Protein AF-A0A363TRD8-F1 (afdb_monomer_lite)

Sequence (122 aa):
MDPLALLAEEKIREAMERGEFDNLPGAGKPLSLEDDSMVPRELRVAYRILKNAGYLPPELELRKEIITLKRLLAAIEEGDGRRNKLRELEAKLLRLNLARKRPLHIEDFPEYRDPVIRKLTG

Secondary structure (DSSP, 8-state):
--HHHHHHHHHHHHHHHTTTTTT-TTTTSPP-----TTS-TTTHHHHHHHHHTTPPPHHHHHHHHHHHHHHHHHHSPSSHHHHHHHHHHHHHHHHHHHH-SS---GGG-HHHHHHHHHHH--

Structure (mmCIF, N/CA/C/O backbone):
data_AF-A0A363TRD8-F1
#
_entry.id   AF-A0A363TRD8-F1
#
loop_
_atom_site.group_PDB
_atom_site.id
_atom_site.type_symbol
_atom_site.label_atom_id
_atom_site.label_alt_id
_atom_site.label_comp_id
_atom_site.label_asym_id
_atom_site.label_entity_id
_atom_site.label_seq_id
_atom_site.pdbx_PDB_ins_code
_atom_site.Cartn_x
_atom_site.Cartn_y
_atom_site.Cartn_z
_atom_site.occupancy
_atom_site.B_iso_or_equiv
_atom_site.auth_seq_id
_atom_site.auth_comp_id
_atom_site.auth_asym_id
_atom_site.auth_atom_id
_atom_site.pdbx_PDB_model_num
ATOM 1 N N . MET A 1 1 ? -22.572 -11.620 23.921 1.00 65.12 1 MET A N 1
ATOM 2 C CA . MET A 1 1 ? -21.594 -10.518 23.813 1.00 65.12 1 MET A CA 1
ATOM 3 C C . MET A 1 1 ? -20.417 -11.056 23.018 1.00 65.12 1 MET A C 1
ATOM 5 O O . MET A 1 1 ? -20.043 -12.194 23.270 1.00 65.12 1 MET A O 1
ATOM 9 N N . ASP A 1 2 ? -19.932 -10.327 22.015 1.00 89.38 2 ASP A N 1
ATOM 10 C CA . ASP A 1 2 ? -18.835 -10.774 21.142 1.00 89.38 2 ASP A CA 1
ATOM 11 C C . ASP A 1 2 ? -17.508 -10.854 21.934 1.00 89.38 2 ASP A C 1
ATOM 13 O O . ASP A 1 2 ? -17.094 -9.834 22.492 1.00 89.38 2 ASP A O 1
ATOM 17 N N . PRO A 1 3 ? -16.842 -12.025 22.026 1.00 85.56 3 PRO A N 1
ATOM 18 C CA . PRO A 1 3 ? -15.575 -12.183 22.747 1.00 85.56 3 PRO A CA 1
ATOM 19 C C . PRO A 1 3 ? -14.458 -11.249 22.264 1.00 85.56 3 PRO A C 1
ATOM 21 O O . PRO A 1 3 ? -13.627 -10.824 23.065 1.00 85.56 3 PRO A O 1
ATOM 24 N N . LEU A 1 4 ? -14.448 -10.893 2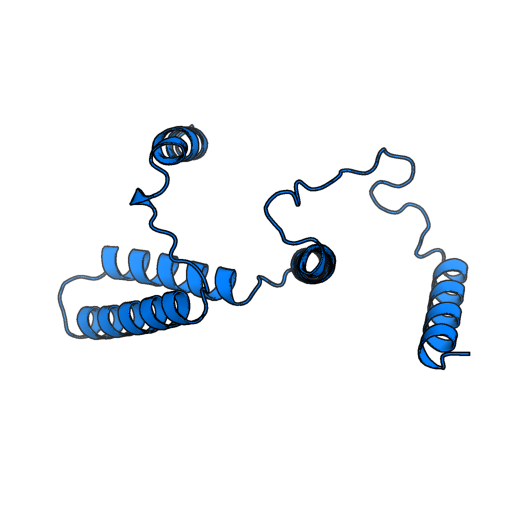0.974 1.00 89.31 4 LEU A N 1
ATOM 25 C CA . LEU A 1 4 ? -13.457 -9.966 20.420 1.00 89.31 4 LEU A CA 1
ATOM 26 C C . LEU A 1 4 ? -13.661 -8.541 20.938 1.00 89.31 4 LEU A C 1
ATOM 28 O O . LEU A 1 4 ? -12.688 -7.835 21.198 1.00 89.31 4 LEU A O 1
ATOM 32 N N . ALA A 1 5 ? -14.915 -8.133 21.139 1.00 90.94 5 ALA A N 1
ATOM 33 C CA . ALA A 1 5 ? -15.237 -6.821 21.683 1.00 90.94 5 ALA A CA 1
ATOM 34 C C . ALA A 1 5 ? -14.784 -6.682 23.146 1.00 90.94 5 ALA A C 1
ATOM 36 O O . ALA A 1 5 ? -14.275 -5.634 23.526 1.00 90.94 5 ALA A O 1
ATOM 37 N N . LEU A 1 6 ? -14.913 -7.745 23.950 1.00 93.62 6 LEU A N 1
ATOM 38 C CA . LEU A 1 6 ? -14.449 -7.759 25.344 1.00 93.62 6 LEU A CA 1
ATOM 39 C C . LEU A 1 6 ? -12.928 -7.588 25.443 1.00 93.62 6 LEU A C 1
ATOM 41 O O . LEU A 1 6 ? -12.456 -6.769 26.228 1.00 93.62 6 LEU A O 1
ATOM 45 N N . LEU A 1 7 ? -12.175 -8.310 24.609 1.00 94.50 7 LEU A N 1
ATOM 46 C CA . LEU A 1 7 ? -10.717 -8.186 24.552 1.00 94.50 7 LEU A CA 1
ATOM 47 C C . LEU A 1 7 ? -10.280 -6.789 24.084 1.00 94.50 7 LEU A C 1
ATOM 49 O O . LEU A 1 7 ? -9.324 -6.225 24.617 1.00 94.50 7 LEU A O 1
ATOM 53 N N . ALA A 1 8 ? -10.974 -6.223 23.092 1.00 91.94 8 ALA A N 1
ATOM 54 C CA . ALA A 1 8 ? -10.702 -4.871 22.615 1.00 91.94 8 ALA A CA 1
ATOM 55 C C . ALA A 1 8 ? -10.943 -3.822 23.714 1.00 91.94 8 ALA A C 1
ATOM 57 O O . ALA A 1 8 ? -10.094 -2.958 23.922 1.00 91.94 8 ALA A O 1
ATOM 58 N N . GLU A 1 9 ? -12.053 -3.927 24.446 1.00 93.75 9 GLU A N 1
ATOM 59 C CA . GLU A 1 9 ? -12.403 -3.021 25.546 1.00 93.75 9 GLU A CA 1
ATOM 60 C C . GLU A 1 9 ? -11.361 -3.056 26.673 1.00 93.75 9 GLU A C 1
ATOM 62 O O . GLU A 1 9 ? -10.934 -2.016 27.175 1.00 93.75 9 GLU A O 1
ATOM 67 N N . GLU A 1 10 ? -10.905 -4.254 27.047 1.00 95.19 10 GLU A N 1
ATOM 68 C CA . GLU A 1 10 ? -9.861 -4.428 28.059 1.00 95.19 10 GLU A CA 1
ATOM 69 C C . GLU A 1 10 ? -8.543 -3.770 27.624 1.00 95.19 10 GLU A C 1
ATOM 71 O O . GLU A 1 10 ? -7.950 -3.007 28.386 1.00 95.19 10 GLU A O 1
ATOM 76 N N . LYS A 1 11 ? -8.132 -3.961 26.363 1.00 94.19 11 LYS A N 1
ATOM 77 C CA . LYS A 1 11 ? -6.923 -3.329 25.807 1.00 94.19 11 LYS A CA 1
ATOM 78 C C . LYS A 1 11 ? -7.015 -1.806 25.749 1.00 94.19 11 LYS A C 1
ATOM 80 O O . LYS A 1 11 ? -6.021 -1.134 26.025 1.00 94.19 11 LYS A O 1
ATOM 85 N N . ILE A 1 12 ? -8.184 -1.263 25.406 1.00 92.88 12 ILE A N 1
ATOM 86 C CA . ILE A 1 12 ? -8.417 0.186 25.392 1.00 92.88 12 ILE A CA 1
ATOM 87 C C . ILE A 1 12 ? -8.280 0.748 26.808 1.00 92.88 12 ILE A C 1
ATOM 89 O O . ILE A 1 12 ? -7.564 1.731 26.997 1.00 92.88 12 ILE A O 1
ATOM 93 N N . ARG A 1 13 ? -8.893 0.100 27.808 1.00 95.00 13 ARG A N 1
ATOM 94 C CA . ARG A 1 13 ? -8.807 0.529 29.211 1.00 95.00 13 ARG A CA 1
ATOM 95 C C . ARG A 1 13 ? -7.369 0.530 29.723 1.00 95.00 13 ARG A C 1
ATOM 97 O O . ARG A 1 13 ? -6.927 1.534 30.270 1.00 95.00 13 ARG A O 1
ATOM 104 N N . GLU A 1 14 ? -6.627 -0.547 29.481 1.00 95.94 14 GLU A N 1
ATOM 105 C CA . GLU A 1 14 ? -5.212 -0.633 29.856 1.00 95.94 14 GLU A CA 1
ATOM 106 C C . GLU A 1 14 ? -4.372 0.501 29.229 1.00 95.94 14 GLU A C 1
ATOM 108 O O . GLU A 1 14 ? -3.506 1.074 29.886 1.00 95.94 14 GLU A O 1
ATOM 113 N N . ALA A 1 15 ? -4.608 0.837 27.956 1.00 91.75 15 ALA A N 1
ATOM 114 C CA . ALA A 1 15 ? -3.896 1.920 27.272 1.00 91.75 15 ALA A CA 1
ATOM 115 C C . ALA A 1 15 ? -4.278 3.312 27.814 1.00 91.75 15 ALA A C 1
ATOM 117 O O . ALA A 1 15 ? -3.417 4.187 27.920 1.00 91.75 15 ALA A O 1
ATOM 118 N N . MET A 1 16 ? -5.541 3.508 28.214 1.00 90.75 16 MET A N 1
ATOM 119 C CA . MET A 1 16 ? -5.987 4.721 28.910 1.00 90.75 16 MET A CA 1
ATOM 120 C C . MET A 1 16 ? -5.311 4.877 30.272 1.00 90.75 16 MET A C 1
ATOM 122 O O . MET A 1 16 ? -4.820 5.958 30.577 1.00 90.75 16 MET A O 1
ATOM 126 N N . GLU A 1 17 ? -5.231 3.809 31.068 1.00 94.12 17 GLU A N 1
ATOM 127 C CA . GLU A 1 17 ? -4.559 3.828 32.377 1.00 94.12 17 GLU A CA 1
ATOM 128 C C . GLU A 1 17 ? -3.059 4.135 32.263 1.00 94.12 17 GLU A C 1
ATOM 130 O O . GLU A 1 17 ? -2.488 4.779 33.142 1.00 94.12 17 GLU A O 1
ATOM 135 N N . ARG A 1 18 ? -2.421 3.722 31.161 1.00 94.50 18 ARG A N 1
ATOM 136 C CA . ARG A 1 18 ? -1.019 4.048 30.848 1.00 94.50 18 ARG A CA 1
ATOM 137 C C . ARG A 1 18 ? -0.812 5.464 30.295 1.00 94.50 18 ARG A C 1
ATOM 139 O O . ARG A 1 18 ? 0.333 5.836 30.046 1.00 94.50 18 ARG A O 1
ATOM 146 N N . GLY A 1 19 ? -1.878 6.240 30.090 1.00 91.19 19 GLY A N 1
ATOM 147 C CA . GLY A 1 19 ? -1.799 7.586 29.518 1.00 91.19 19 GLY A CA 1
ATOM 148 C C . GLY A 1 19 ? -1.393 7.606 28.041 1.00 91.19 19 GLY A C 1
ATOM 149 O O . GLY A 1 19 ? -0.947 8.632 27.540 1.00 91.19 19 GLY A O 1
ATOM 150 N N . GLU A 1 20 ? -1.540 6.497 27.301 1.00 90.31 20 GLU A N 1
ATOM 151 C CA . GLU A 1 20 ? -1.149 6.435 25.879 1.00 90.31 20 GLU A CA 1
ATOM 152 C C . GLU A 1 20 ? -1.989 7.362 24.983 1.00 90.31 20 GLU A C 1
ATOM 154 O O . GLU A 1 20 ? -1.582 7.697 23.870 1.00 90.31 20 GLU A O 1
ATOM 159 N N . PHE A 1 21 ? -3.156 7.796 25.467 1.00 86.25 21 PHE A N 1
ATOM 160 C CA . PHE A 1 21 ? -4.020 8.762 24.787 1.00 86.25 21 PHE A CA 1
ATOM 161 C C . PHE A 1 21 ? -3.756 10.218 25.206 1.00 86.25 21 PHE A C 1
ATOM 163 O O . PHE A 1 21 ? -4.352 11.135 24.630 1.00 86.25 21 PHE A O 1
ATOM 170 N N . ASP A 1 22 ? -2.861 10.454 26.167 1.00 88.88 22 ASP A N 1
ATOM 171 C CA . ASP A 1 22 ? -2.521 11.799 26.619 1.00 88.88 22 ASP A CA 1
ATOM 172 C C . ASP A 1 22 ? -1.600 12.490 25.606 1.00 88.88 22 ASP A C 1
ATOM 174 O O . ASP A 1 22 ? -0.655 11.906 25.078 1.00 88.88 22 ASP A O 1
ATOM 178 N N . ASN A 1 23 ? -1.858 13.773 25.333 1.00 84.25 23 ASN A N 1
ATOM 179 C CA . ASN A 1 23 ? -1.048 14.612 24.436 1.00 84.25 23 ASN A CA 1
ATOM 180 C C . ASN A 1 23 ? -0.852 14.057 23.012 1.00 84.25 23 ASN A C 1
ATOM 182 O O . ASN A 1 23 ? 0.157 14.352 22.364 1.00 84.25 23 ASN A O 1
ATOM 186 N N . LEU A 1 24 ? -1.823 13.296 22.492 1.00 85.88 24 LEU A N 1
ATOM 187 C CA . LEU A 1 24 ? -1.759 12.809 21.117 1.00 85.88 24 LEU A CA 1
ATOM 188 C C . LEU A 1 24 ? -1.564 13.962 20.116 1.00 85.88 24 LEU A C 1
ATOM 190 O O . LEU A 1 24 ? -2.163 15.037 20.262 1.00 85.88 24 LEU A O 1
ATOM 194 N N . PRO A 1 25 ? -0.767 13.751 19.056 1.00 80.50 25 PRO A N 1
ATOM 195 C CA . PRO A 1 25 ? -0.603 14.743 18.008 1.00 80.50 25 PRO A CA 1
ATOM 196 C C . PRO A 1 25 ? -1.963 15.054 17.370 1.00 80.50 25 PRO A C 1
ATOM 198 O O . PRO A 1 25 ? -2.584 14.204 16.740 1.00 80.50 25 PRO A O 1
ATOM 201 N N . GLY A 1 26 ? -2.429 16.293 17.546 1.00 80.56 26 GLY A N 1
ATOM 202 C CA . GLY A 1 26 ? -3.743 16.732 17.064 1.00 80.56 26 GLY A CA 1
ATOM 203 C C . GLY A 1 26 ? -4.859 16.728 18.115 1.00 80.56 26 GLY A C 1
ATOM 204 O O . GLY A 1 26 ? -5.970 17.137 17.786 1.00 80.56 26 GLY A O 1
ATOM 205 N N . ALA A 1 27 ? -4.583 16.348 19.368 1.00 85.00 27 ALA A N 1
ATOM 206 C CA . ALA A 1 27 ? -5.550 16.433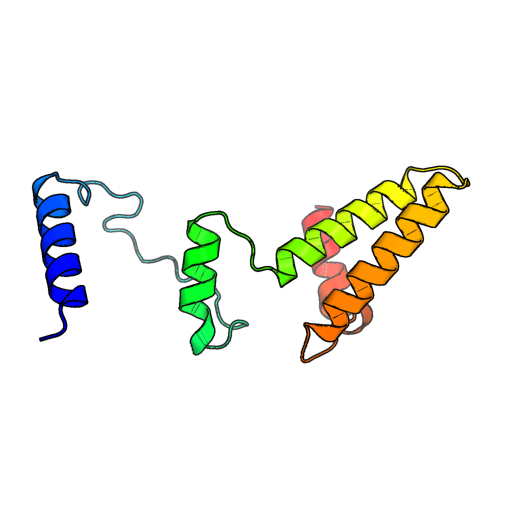 20.461 1.00 85.00 27 ALA A CA 1
ATOM 207 C C . ALA A 1 27 ? -6.099 17.865 20.616 1.00 85.00 27 ALA A C 1
ATOM 209 O O . ALA A 1 27 ? -5.349 18.843 20.610 1.00 85.00 27 ALA A O 1
ATOM 210 N N . GLY A 1 28 ? -7.427 17.989 20.701 1.00 85.19 28 GLY A N 1
ATOM 211 C CA . GLY A 1 28 ? -8.131 19.273 20.807 1.00 85.19 28 GLY A CA 1
ATOM 212 C C . GLY A 1 28 ? -8.156 20.121 19.527 1.00 85.19 28 GLY A C 1
ATOM 213 O O . GLY A 1 28 ? -8.756 21.194 19.528 1.00 85.19 28 GLY A O 1
ATOM 214 N N . LYS A 1 29 ? -7.536 19.666 18.430 1.00 86.19 29 LYS A N 1
ATOM 215 C CA . LYS A 1 29 ? -7.579 20.353 17.131 1.00 86.19 29 LYS A CA 1
ATOM 216 C C . LYS A 1 29 ? -8.731 19.808 16.275 1.00 86.19 29 LYS A C 1
ATOM 218 O O . LYS A 1 29 ? -9.111 18.648 16.437 1.00 86.19 29 LYS A O 1
ATOM 223 N N . PRO A 1 30 ? -9.285 20.609 15.346 1.00 86.81 30 PRO A N 1
ATOM 224 C CA . PRO A 1 30 ? -10.262 20.115 14.382 1.00 86.81 30 PRO A CA 1
ATOM 225 C C . PRO A 1 30 ? -9.725 18.904 13.613 1.00 86.81 30 PRO A C 1
ATOM 227 O O . PRO A 1 30 ? -8.563 18.888 13.199 1.00 86.81 30 PRO A O 1
ATOM 230 N N . LEU A 1 31 ? -10.581 17.901 13.406 1.00 79.50 31 LEU A N 1
ATOM 231 C CA . LEU A 1 31 ? -10.232 16.724 12.616 1.00 79.50 31 LEU A CA 1
ATOM 232 C C . LEU A 1 31 ? -9.896 17.143 11.180 1.00 79.50 31 LEU A C 1
ATOM 234 O O . LEU A 1 31 ? -10.698 17.794 10.509 1.00 79.50 31 LEU A O 1
ATOM 238 N N . SER A 1 32 ? -8.726 16.730 10.693 1.00 77.00 32 SER A N 1
ATOM 239 C CA . SER A 1 32 ? -8.407 16.818 9.271 1.00 77.00 32 SER A CA 1
ATOM 240 C C . SER A 1 32 ? -9.115 15.672 8.557 1.00 77.00 32 SER A C 1
ATOM 242 O O . SER A 1 32 ? -8.731 14.510 8.686 1.00 77.00 32 SER A O 1
ATOM 244 N N . LEU A 1 33 ? -10.203 15.991 7.860 1.00 74.12 33 LEU A N 1
ATOM 245 C CA . LEU A 1 33 ? -10.909 15.014 7.044 1.00 74.12 33 LEU A CA 1
ATOM 246 C C . LEU A 1 33 ? -10.128 14.811 5.749 1.00 74.12 33 LEU A C 1
ATOM 248 O O . LEU A 1 33 ? -9.932 15.751 4.979 1.00 74.12 33 LEU A O 1
ATOM 252 N N . GLU A 1 34 ? -9.673 13.583 5.525 1.00 69.88 34 GLU A N 1
ATOM 253 C CA . GLU A 1 34 ? -9.074 13.211 4.249 1.00 69.88 34 GLU A CA 1
ATOM 254 C C . GLU A 1 34 ? -10.137 13.219 3.146 1.00 69.88 34 GLU A C 1
ATOM 256 O O . GLU A 1 34 ? -11.295 12.845 3.368 1.00 69.88 34 GLU A O 1
ATOM 261 N N . ASP A 1 35 ? -9.740 13.640 1.945 1.00 74.19 35 ASP A N 1
ATOM 262 C CA . ASP A 1 35 ? -10.600 13.570 0.769 1.00 74.19 35 ASP A CA 1
ATOM 263 C C . ASP A 1 35 ? -10.705 12.119 0.271 1.00 74.19 35 ASP A C 1
ATOM 265 O O . ASP A 1 35 ? -9.982 11.672 -0.619 1.00 74.19 35 ASP A O 1
ATOM 269 N N . ASP A 1 36 ? -11.632 11.376 0.876 1.00 71.06 36 ASP A N 1
ATOM 270 C CA . ASP A 1 36 ? -11.972 9.998 0.510 1.00 71.06 36 ASP A CA 1
ATOM 271 C C . ASP A 1 36 ? -13.060 9.933 -0.587 1.00 71.06 36 ASP A C 1
ATOM 273 O O . ASP A 1 36 ? -13.695 8.889 -0.782 1.00 71.06 36 ASP A O 1
ATOM 277 N N . SER A 1 37 ? -13.347 11.040 -1.285 1.00 74.06 37 SER A N 1
ATOM 278 C CA . SER A 1 37 ? -14.436 11.119 -2.276 1.00 74.06 37 SER A CA 1
ATOM 279 C C . SER A 1 37 ? -14.297 10.087 -3.399 1.00 74.06 37 SER A C 1
ATOM 281 O O . SER A 1 37 ? -15.296 9.523 -3.846 1.00 74.06 37 SER A O 1
ATOM 283 N N . MET A 1 38 ? -13.059 9.773 -3.790 1.00 72.12 38 MET A N 1
ATOM 284 C CA . MET A 1 38 ? -12.736 8.785 -4.823 1.00 72.12 38 MET A CA 1
ATOM 285 C C . MET A 1 38 ? -12.698 7.334 -4.322 1.00 72.12 38 MET A C 1
ATOM 287 O O . MET A 1 38 ? -12.517 6.414 -5.122 1.00 72.12 38 MET A O 1
ATOM 291 N N . VAL A 1 39 ? -12.861 7.104 -3.016 1.00 72.88 39 VAL A N 1
ATOM 292 C CA . VAL A 1 39 ? -12.825 5.765 -2.418 1.00 72.88 39 VAL A CA 1
ATOM 293 C C . VAL A 1 39 ? -14.254 5.306 -2.091 1.00 72.88 39 VAL A C 1
ATOM 295 O O . VAL A 1 39 ? -14.964 6.004 -1.351 1.00 72.88 39 VAL A O 1
ATOM 298 N N . PRO A 1 40 ? -14.691 4.131 -2.596 1.00 79.31 40 PRO A N 1
ATOM 299 C CA . PRO A 1 40 ? -15.962 3.522 -2.207 1.00 79.31 40 PRO A CA 1
ATOM 300 C C . PRO A 1 40 ? -16.087 3.424 -0.687 1.00 79.31 40 PRO A C 1
ATOM 302 O O . PRO A 1 40 ? -15.109 3.114 -0.003 1.00 79.31 40 PRO A O 1
ATOM 305 N N . ARG A 1 41 ? -17.278 3.705 -0.144 1.00 78.12 41 ARG A N 1
ATOM 306 C CA . ARG A 1 41 ? -17.498 3.863 1.305 1.00 78.12 41 ARG A CA 1
ATOM 307 C C . ARG A 1 41 ? -17.029 2.641 2.096 1.00 78.12 41 ARG A C 1
ATOM 309 O O . ARG A 1 41 ? -16.472 2.796 3.178 1.00 78.12 41 ARG A O 1
ATOM 316 N N . GLU A 1 42 ? -17.204 1.458 1.524 1.00 80.19 42 GLU A N 1
ATOM 317 C CA . GLU A 1 42 ? -16.882 0.161 2.120 1.00 80.19 42 GLU A CA 1
ATOM 318 C C . GLU A 1 42 ? -15.364 -0.063 2.230 1.00 80.19 42 GLU A C 1
ATOM 320 O O . GLU A 1 42 ? -14.908 -0.812 3.088 1.00 80.19 42 GLU A O 1
ATOM 325 N N . LEU A 1 43 ? -14.569 0.609 1.388 1.00 79.00 43 LEU A N 1
ATOM 326 C CA . LEU A 1 43 ? -13.114 0.446 1.310 1.00 79.00 43 LEU A CA 1
ATOM 327 C C . LEU A 1 43 ? -12.332 1.524 2.074 1.00 79.00 43 LEU A C 1
ATOM 329 O O . LEU A 1 43 ? -11.147 1.336 2.346 1.00 79.00 43 LEU A O 1
ATOM 333 N N . ARG A 1 44 ? -12.974 2.639 2.456 1.00 82.50 44 ARG A N 1
ATOM 334 C CA . ARG A 1 44 ? -12.307 3.791 3.101 1.00 82.50 44 ARG A CA 1
ATOM 335 C C . ARG A 1 44 ? -11.542 3.410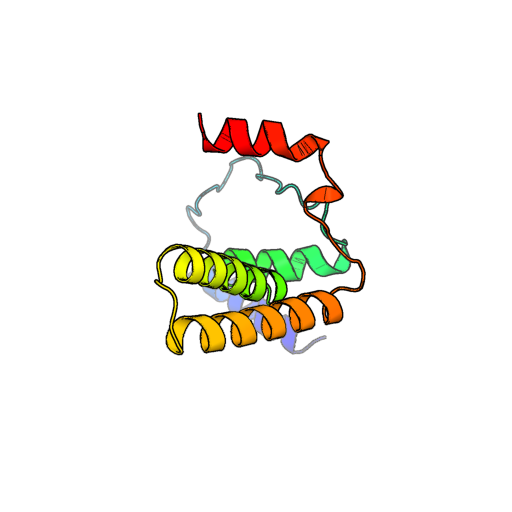 4.360 1.00 82.50 44 ARG A C 1
ATOM 337 O O . ARG A 1 44 ? -10.398 3.816 4.532 1.00 82.50 44 ARG A O 1
ATOM 344 N N . VAL A 1 45 ? -12.162 2.612 5.229 1.00 81.50 45 VAL A N 1
ATOM 345 C CA . VAL A 1 45 ? -11.544 2.189 6.495 1.00 81.50 45 VAL A CA 1
ATOM 346 C C . VAL A 1 45 ? -10.318 1.322 6.226 1.00 81.50 45 VAL A C 1
ATOM 348 O O . VAL A 1 45 ? -9.256 1.587 6.784 1.00 81.50 45 VAL A O 1
ATOM 351 N N . ALA A 1 46 ? -10.434 0.343 5.324 1.00 78.25 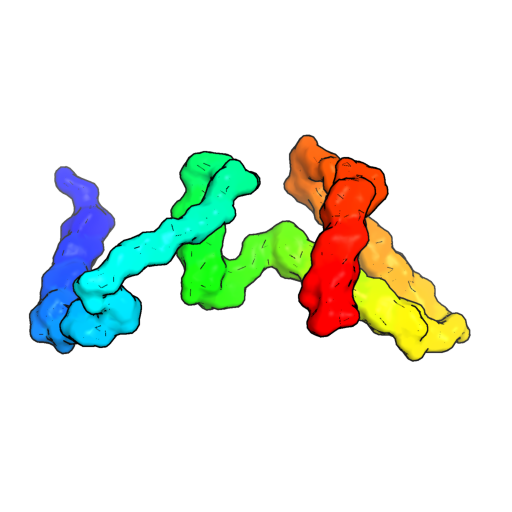46 ALA A N 1
ATOM 352 C CA . ALA A 1 46 ? -9.326 -0.537 4.967 1.00 78.25 46 ALA A CA 1
ATOM 353 C C . ALA A 1 46 ? -8.143 0.250 4.376 1.00 78.25 46 ALA A C 1
ATOM 355 O O . ALA A 1 46 ? -7.009 0.080 4.818 1.00 78.25 46 ALA A O 1
ATOM 356 N N . TYR A 1 47 ? -8.398 1.168 3.438 1.00 74.69 47 TYR A N 1
ATOM 357 C CA . TYR A 1 47 ? -7.347 2.008 2.856 1.00 74.69 47 TYR A CA 1
ATOM 358 C C . TYR A 1 47 ? -6.720 2.970 3.863 1.00 74.69 47 TYR A C 1
ATOM 360 O O . TYR A 1 47 ? -5.503 3.146 3.837 1.00 74.69 47 TYR A O 1
ATOM 368 N N . ARG A 1 48 ? -7.500 3.540 4.787 1.00 77.88 48 ARG A N 1
ATOM 369 C CA . ARG A 1 48 ? -6.961 4.408 5.841 1.00 77.88 48 ARG A CA 1
ATOM 370 C C . ARG A 1 48 ? -6.073 3.643 6.821 1.00 77.88 48 ARG A C 1
ATOM 372 O O . ARG A 1 48 ? -5.012 4.143 7.177 1.00 77.88 48 ARG A O 1
ATOM 379 N N . ILE A 1 49 ? -6.455 2.424 7.206 1.00 78.88 49 ILE A N 1
ATOM 380 C CA . ILE A 1 49 ? -5.618 1.559 8.052 1.00 78.88 49 ILE A CA 1
ATOM 381 C C . ILE A 1 49 ? -4.289 1.253 7.354 1.00 78.88 49 ILE A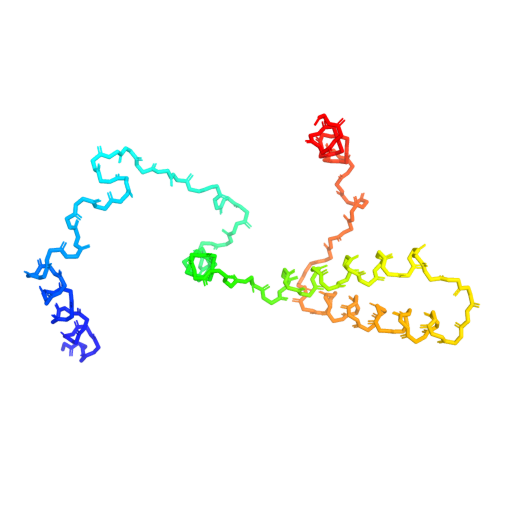 C 1
ATOM 383 O O . ILE A 1 49 ? -3.233 1.447 7.951 1.00 78.88 49 ILE A O 1
ATOM 387 N N . LEU A 1 50 ? -4.331 0.838 6.083 1.00 74.62 50 LEU A N 1
ATOM 388 C CA . LEU A 1 50 ? -3.122 0.540 5.309 1.00 74.62 50 LEU A CA 1
ATOM 389 C C . LEU A 1 50 ? -2.215 1.770 5.191 1.00 74.62 50 LEU A C 1
ATOM 391 O O . LEU A 1 50 ? -1.034 1.689 5.523 1.00 74.62 50 LEU A O 1
ATOM 395 N N . LYS A 1 51 ? -2.781 2.925 4.817 1.00 73.12 51 LYS A N 1
ATOM 396 C CA . LYS A 1 51 ? -2.057 4.198 4.713 1.00 73.12 51 LYS A CA 1
ATOM 397 C C . LYS A 1 51 ? -1.382 4.579 6.032 1.00 73.12 51 LYS A C 1
ATOM 399 O O . LYS A 1 51 ? -0.200 4.911 6.028 1.00 73.12 51 LYS A O 1
ATOM 404 N N . ASN A 1 52 ? -2.109 4.497 7.148 1.00 75.88 52 ASN A N 1
ATOM 405 C CA . ASN A 1 52 ? -1.588 4.833 8.476 1.00 75.88 52 ASN A CA 1
ATOM 406 C C . ASN A 1 52 ? -0.481 3.874 8.929 1.00 75.88 52 ASN A C 1
ATOM 408 O O . ASN A 1 52 ? 0.448 4.292 9.611 1.00 75.88 52 ASN A O 1
ATOM 412 N N . ALA A 1 53 ? -0.552 2.606 8.523 1.00 76.94 53 ALA A N 1
ATOM 413 C CA . ALA A 1 53 ? 0.477 1.608 8.794 1.00 76.94 53 ALA A CA 1
ATOM 414 C C . ALA A 1 53 ? 1.680 1.691 7.827 1.00 76.94 53 ALA A C 1
ATOM 416 O O . ALA A 1 53 ? 2.605 0.888 7.931 1.00 76.94 53 ALA A O 1
ATOM 417 N N . GLY A 1 54 ? 1.680 2.637 6.878 1.00 70.50 54 GLY A N 1
ATOM 418 C CA . GLY A 1 54 ? 2.726 2.784 5.861 1.00 70.50 54 GLY A CA 1
ATOM 419 C C . GLY A 1 54 ? 2.646 1.765 4.718 1.00 70.50 54 GLY A C 1
ATOM 420 O O . GLY A 1 54 ? 3.551 1.711 3.885 1.00 70.50 54 GLY A O 1
ATOM 421 N N . TYR A 1 55 ? 1.573 0.975 4.649 1.00 68.00 55 TYR A N 1
ATOM 422 C CA . TYR A 1 55 ? 1.348 -0.009 3.596 1.00 68.00 55 TYR A CA 1
ATOM 423 C C . TYR A 1 55 ? 0.603 0.620 2.421 1.00 68.00 55 TYR A C 1
ATOM 425 O O . TYR A 1 55 ? -0.435 1.268 2.569 1.00 68.00 55 TYR A O 1
ATOM 433 N N . LEU A 1 56 ? 1.129 0.399 1.219 1.00 64.56 56 LEU A N 1
ATOM 434 C CA . LEU A 1 56 ? 0.465 0.793 -0.014 1.00 64.56 56 LEU A CA 1
ATOM 435 C C . LEU A 1 56 ? -0.508 -0.327 -0.424 1.00 64.56 56 LEU A C 1
ATOM 437 O O . LEU A 1 56 ? -0.101 -1.487 -0.440 1.00 64.56 56 LEU A O 1
ATOM 441 N N . PRO A 1 57 ? -1.769 -0.021 -0.780 1.00 70.69 57 PRO A N 1
ATOM 442 C CA . PRO A 1 57 ? -2.654 -0.983 -1.428 1.00 70.69 57 PRO A CA 1
ATOM 443 C C . PRO A 1 57 ? -1.944 -1.723 -2.579 1.00 70.69 57 PRO A C 1
ATOM 445 O O . PRO A 1 57 ? -1.172 -1.078 -3.303 1.00 70.69 57 PRO A O 1
ATOM 448 N N . PRO A 1 58 ? -2.210 -3.027 -2.798 1.00 72.50 58 PRO A N 1
ATOM 449 C CA . PRO A 1 58 ? -1.501 -3.835 -3.798 1.00 72.50 58 PRO A CA 1
ATOM 450 C C . PRO A 1 58 ? -1.485 -3.212 -5.201 1.00 72.50 58 PRO A C 1
ATOM 452 O O . PRO A 1 58 ? -0.503 -3.307 -5.937 1.00 72.50 58 PRO A O 1
ATOM 455 N N . GLU A 1 59 ? -2.554 -2.510 -5.579 1.00 71.44 59 GLU A N 1
ATOM 456 C CA . GLU A 1 59 ? -2.659 -1.826 -6.867 1.00 71.44 59 GLU A CA 1
ATOM 457 C C . GLU A 1 59 ? -1.719 -0.622 -6.973 1.00 71.44 59 GLU A C 1
ATOM 459 O O . GLU A 1 59 ? -1.234 -0.302 -8.060 1.00 71.44 59 GLU A O 1
ATOM 464 N N . LEU A 1 60 ? -1.486 0.087 -5.868 1.00 74.19 60 LEU A N 1
ATOM 465 C CA . LEU A 1 60 ? -0.556 1.210 -5.822 1.00 74.19 60 LEU A CA 1
ATOM 466 C C . LEU A 1 60 ? 0.893 0.722 -5.760 1.00 74.19 60 LEU A C 1
ATOM 468 O O . LEU A 1 60 ? 1.760 1.330 -6.390 1.00 74.19 60 LEU A O 1
ATOM 472 N N . GLU A 1 61 ? 1.151 -0.388 -5.070 1.00 80.38 61 GLU A N 1
ATOM 473 C CA . GLU A 1 61 ? 2.468 -1.028 -5.040 1.00 80.38 61 GLU A CA 1
ATOM 474 C C . GLU A 1 61 ? 2.880 -1.491 -6.443 1.00 80.38 61 GLU A C 1
ATOM 476 O O . GLU A 1 61 ? 3.926 -1.087 -6.956 1.00 80.38 61 GLU A O 1
ATOM 481 N N . LEU A 1 62 ? 1.982 -2.189 -7.143 1.00 81.81 62 LEU A N 1
ATOM 482 C CA . LEU A 1 62 ? 2.199 -2.611 -8.526 1.00 81.81 62 LEU A CA 1
ATOM 483 C C . LEU A 1 62 ? 2.434 -1.419 -9.474 1.00 81.81 62 LEU A C 1
ATOM 485 O O . LEU A 1 62 ? 3.281 -1.481 -10.368 1.00 81.81 62 LEU A O 1
ATOM 489 N N . ARG A 1 63 ? 1.734 -0.291 -9.272 1.00 80.31 63 ARG A N 1
ATOM 490 C CA . ARG A 1 63 ? 1.993 0.946 -10.034 1.00 80.31 63 ARG A CA 1
ATOM 491 C C . ARG A 1 63 ? 3.375 1.530 -9.750 1.00 80.31 63 ARG A C 1
ATOM 493 O O . ARG A 1 63 ? 4.037 1.971 -10.690 1.00 80.31 63 ARG A O 1
ATOM 500 N N . LYS A 1 64 ? 3.818 1.542 -8.491 1.00 80.62 64 LYS A N 1
ATOM 501 C CA . LYS A 1 64 ? 5.155 2.020 -8.108 1.00 80.62 64 LYS A CA 1
ATOM 502 C C . LYS A 1 64 ? 6.244 1.193 -8.796 1.00 80.62 64 LYS A C 1
ATOM 504 O O . LYS A 1 64 ? 7.197 1.763 -9.335 1.00 80.62 64 LYS A O 1
ATOM 509 N N . GLU A 1 65 ? 6.078 -0.125 -8.847 1.00 85.38 65 GLU A N 1
ATOM 510 C CA . GLU A 1 65 ? 6.987 -1.025 -9.564 1.00 85.38 65 GLU A CA 1
ATOM 511 C C . GLU A 1 65 ? 7.023 -0.731 -11.069 1.00 85.38 65 GLU A C 1
ATOM 513 O O . GLU A 1 65 ? 8.102 -0.601 -11.644 1.00 85.38 65 GLU A O 1
ATOM 518 N N . ILE A 1 66 ? 5.860 -0.545 -11.705 1.00 86.31 66 ILE A N 1
ATOM 519 C CA . ILE A 1 66 ? 5.748 -0.185 -13.130 1.00 86.31 66 ILE A CA 1
ATOM 520 C C . ILE A 1 66 ? 6.484 1.128 -13.435 1.00 86.31 66 ILE A C 1
ATOM 522 O O . ILE A 1 66 ? 7.229 1.204 -14.412 1.00 86.31 66 ILE A O 1
ATOM 526 N N . ILE A 1 67 ? 6.301 2.165 -12.610 1.00 82.50 67 ILE A N 1
ATOM 527 C CA . ILE A 1 67 ? 6.990 3.456 -12.777 1.00 82.50 67 ILE A CA 1
ATOM 528 C C . ILE A 1 67 ? 8.507 3.275 -12.644 1.00 82.50 67 ILE A C 1
ATOM 530 O O . ILE A 1 67 ? 9.271 3.820 -13.442 1.00 82.50 67 ILE A O 1
ATOM 534 N N . THR A 1 68 ? 8.942 2.483 -11.664 1.00 85.06 68 THR A N 1
ATOM 535 C CA . THR A 1 68 ? 10.361 2.189 -11.430 1.00 85.06 68 THR A CA 1
ATOM 536 C C . THR A 1 68 ? 10.976 1.442 -12.616 1.00 85.06 68 THR A C 1
ATOM 538 O O . THR A 1 68 ? 12.026 1.846 -13.108 1.00 85.06 68 THR A O 1
ATOM 541 N N . LEU A 1 69 ? 10.295 0.424 -13.149 1.00 85.94 69 LEU A N 1
ATOM 542 C CA . LEU A 1 69 ? 10.742 -0.314 -14.335 1.00 85.94 69 LEU A CA 1
ATOM 543 C C . LEU A 1 69 ? 10.824 0.573 -15.577 1.00 85.94 69 LEU A C 1
ATOM 545 O O . LEU A 1 69 ? 11.802 0.489 -16.314 1.00 85.94 69 LEU A O 1
ATOM 549 N N . LYS A 1 70 ? 9.846 1.463 -15.797 1.00 83.81 70 LYS A N 1
ATOM 550 C CA . LYS A 1 70 ? 9.897 2.441 -16.897 1.00 83.81 70 LYS A CA 1
ATOM 551 C C . LYS A 1 70 ? 11.110 3.364 -16.782 1.00 83.81 70 LYS A C 1
ATOM 553 O O . LYS A 1 70 ? 11.770 3.622 -17.784 1.00 83.81 70 LYS A O 1
ATOM 558 N N . ARG A 1 71 ? 11.428 3.831 -15.570 1.00 84.25 71 ARG A N 1
ATOM 559 C CA . ARG A 1 71 ? 12.624 4.648 -15.309 1.00 84.25 71 ARG A CA 1
ATOM 560 C C . ARG A 1 71 ? 13.916 3.879 -15.574 1.00 84.25 71 ARG A C 1
ATOM 562 O O . ARG A 1 71 ? 14.799 4.411 -16.232 1.00 84.25 71 ARG A O 1
ATOM 569 N N . LEU A 1 72 ? 14.008 2.631 -15.118 1.00 85.75 72 LEU A N 1
ATOM 570 C CA . LEU A 1 72 ? 15.167 1.775 -15.384 1.00 85.75 72 LEU A CA 1
ATOM 571 C C . LEU A 1 72 ? 15.345 1.523 -16.883 1.00 85.75 72 LEU A C 1
ATOM 573 O O . LEU A 1 72 ? 16.446 1.652 -17.402 1.00 85.75 72 LEU A O 1
ATOM 577 N N . LEU A 1 73 ? 14.256 1.237 -17.599 1.00 85.50 73 LEU A N 1
ATOM 578 C CA . LEU A 1 73 ? 14.280 1.090 -19.052 1.00 85.50 73 LEU A CA 1
ATOM 579 C C . LEU A 1 73 ? 14.684 2.388 -19.759 1.00 85.50 73 LEU A C 1
ATOM 581 O O . LEU A 1 73 ? 15.317 2.319 -20.800 1.00 85.50 73 LEU A O 1
ATOM 585 N N . ALA A 1 74 ? 14.376 3.570 -19.229 1.00 84.69 74 ALA A N 1
ATOM 586 C CA . ALA A 1 74 ? 14.865 4.820 -19.814 1.00 84.69 74 ALA A CA 1
ATOM 587 C C . ALA A 1 74 ? 16.387 5.013 -19.641 1.00 84.69 74 ALA A C 1
ATOM 589 O O . ALA A 1 74 ? 16.991 5.724 -20.436 1.00 84.69 74 ALA A O 1
ATOM 590 N N . ALA A 1 75 ? 16.999 4.378 -18.635 1.00 84.25 75 ALA A N 1
ATOM 591 C CA . ALA A 1 75 ? 18.416 4.531 -18.292 1.00 84.25 75 ALA A CA 1
ATOM 592 C C . ALA A 1 75 ? 19.336 3.414 -18.834 1.00 84.25 75 ALA A C 1
ATOM 594 O O . ALA A 1 75 ? 20.553 3.531 -18.728 1.00 84.25 75 ALA A O 1
ATOM 595 N N . ILE A 1 76 ? 18.781 2.324 -19.375 1.00 82.88 76 ILE A N 1
ATOM 596 C CA . ILE A 1 76 ? 19.542 1.162 -19.869 1.00 82.88 76 ILE A CA 1
ATOM 597 C C . ILE A 1 76 ? 19.657 1.207 -21.402 1.00 82.88 76 ILE A C 1
ATOM 599 O O . ILE A 1 76 ? 18.636 1.280 -22.096 1.00 82.88 76 ILE A O 1
ATOM 603 N N . GLU A 1 77 ? 20.883 1.083 -21.922 1.00 75.94 77 GLU A N 1
ATOM 604 C CA . GLU A 1 77 ? 21.167 0.944 -23.360 1.00 75.94 77 GLU A CA 1
ATOM 605 C C . GLU A 1 77 ? 20.651 -0.383 -23.950 1.00 75.94 77 GLU A C 1
ATOM 607 O O . GLU A 1 77 ? 20.318 -1.335 -23.236 1.00 75.94 77 GLU A O 1
ATOM 612 N N . GLU A 1 78 ? 20.518 -0.451 -25.276 1.00 70.00 78 GLU A N 1
ATOM 613 C CA . GLU A 1 78 ? 19.937 -1.616 -25.945 1.00 70.00 78 GLU A CA 1
ATOM 614 C C . GLU A 1 78 ? 20.792 -2.881 -25.779 1.00 70.00 78 GLU A C 1
ATOM 616 O O . GLU A 1 78 ? 21.956 -2.942 -26.157 1.00 70.00 78 GLU A O 1
ATOM 621 N N . GLY A 1 79 ? 20.177 -3.928 -25.222 1.00 75.69 79 GLY A N 1
ATOM 622 C CA . GLY A 1 79 ? 20.799 -5.229 -24.990 1.00 75.69 79 GLY A CA 1
ATOM 623 C C . GLY A 1 79 ? 19.812 -6.237 -24.396 1.00 75.69 79 GLY A C 1
ATOM 624 O O . GLY A 1 79 ? 18.640 -5.923 -24.159 1.00 75.69 79 GLY A O 1
ATOM 625 N N . ASP A 1 80 ? 20.271 -7.458 -24.116 1.00 72.00 80 ASP A N 1
ATOM 626 C CA . ASP A 1 80 ? 19.416 -8.529 -23.573 1.00 72.00 80 ASP A CA 1
ATOM 627 C C . ASP A 1 80 ? 18.823 -8.178 -22.194 1.00 72.00 80 ASP A C 1
ATOM 629 O O . ASP A 1 80 ? 17.683 -8.538 -21.883 1.00 72.00 80 ASP A O 1
ATOM 633 N N . GLY A 1 81 ? 19.537 -7.374 -21.397 1.00 78.69 81 GLY A N 1
ATOM 634 C CA . GLY A 1 81 ? 19.042 -6.839 -20.124 1.00 78.69 81 GLY A CA 1
ATOM 635 C C . GLY A 1 81 ? 17.800 -5.951 -20.275 1.00 78.69 81 GLY A C 1
ATOM 636 O O . GLY A 1 81 ? 16.880 -6.039 -19.458 1.00 78.69 81 GLY A O 1
ATOM 637 N N . ARG A 1 82 ? 17.721 -5.159 -21.354 1.00 82.81 82 ARG A N 1
ATOM 638 C CA . ARG A 1 82 ? 16.576 -4.289 -21.668 1.00 82.81 82 ARG A CA 1
ATOM 639 C C . ARG A 1 82 ? 15.344 -5.108 -22.052 1.00 82.81 82 ARG A C 1
ATOM 641 O O . ARG A 1 82 ? 14.258 -4.854 -21.538 1.00 82.81 82 ARG A O 1
ATOM 648 N N . ARG A 1 83 ? 15.512 -6.130 -22.900 1.00 82.25 83 ARG A N 1
ATOM 649 C CA . ARG A 1 83 ? 14.404 -6.996 -23.356 1.00 82.25 83 ARG A CA 1
ATOM 650 C C . ARG A 1 83 ? 13.750 -7.745 -22.197 1.00 82.25 83 ARG A C 1
ATOM 652 O O . ARG A 1 83 ? 12.527 -7.825 -22.129 1.00 82.25 83 ARG A O 1
ATOM 659 N N . ASN A 1 84 ? 14.550 -8.243 -21.254 1.00 86.25 84 ASN A N 1
ATOM 660 C CA . ASN A 1 84 ? 14.027 -8.932 -20.073 1.00 86.25 84 ASN A CA 1
ATOM 661 C C . ASN A 1 84 ? 13.194 -8.000 -19.181 1.00 86.25 84 ASN A C 1
ATOM 663 O O . ASN A 1 84 ? 12.126 -8.386 -18.714 1.00 86.25 84 ASN A O 1
ATOM 667 N N . LYS A 1 85 ? 13.647 -6.757 -18.985 1.00 84.62 85 LYS A N 1
ATOM 668 C CA . LYS A 1 85 ? 12.924 -5.749 -18.189 1.00 84.62 85 LYS A CA 1
ATOM 669 C C . LYS A 1 85 ? 11.668 -5.244 -18.899 1.00 84.62 85 LYS A C 1
ATOM 671 O O . LYS A 1 85 ? 10.682 -4.940 -18.236 1.00 84.62 85 LYS A O 1
ATOM 676 N N . LEU A 1 86 ? 11.667 -5.223 -20.233 1.00 86.69 86 LEU A N 1
ATOM 677 C CA . LEU A 1 86 ? 10.476 -4.932 -21.032 1.00 86.69 86 LEU A CA 1
ATOM 678 C C . LEU A 1 86 ? 9.389 -5.998 -20.822 1.00 86.69 86 LEU A C 1
ATOM 680 O O . LEU A 1 86 ? 8.256 -5.656 -20.498 1.00 86.69 86 LEU A O 1
ATOM 684 N N . ARG A 1 87 ? 9.752 -7.286 -20.898 1.00 87.12 87 ARG A N 1
ATOM 685 C CA . ARG A 1 87 ? 8.821 -8.398 -20.626 1.00 87.12 87 ARG A CA 1
ATOM 686 C C . ARG A 1 87 ? 8.268 -8.353 -19.203 1.00 87.12 87 ARG A C 1
ATOM 688 O O . ARG A 1 87 ? 7.088 -8.612 -18.979 1.00 87.12 87 ARG A O 1
ATOM 695 N N . GLU A 1 88 ? 9.113 -8.008 -18.232 1.00 89.00 88 GLU A N 1
ATOM 696 C CA . GLU A 1 88 ? 8.688 -7.830 -16.841 1.00 89.00 88 GLU A CA 1
ATOM 697 C C . GLU A 1 88 ? 7.664 -6.691 -16.699 1.00 89.00 88 GLU A C 1
ATOM 699 O O . GLU A 1 88 ? 6.637 -6.852 -16.032 1.00 89.00 88 GLU A O 1
ATOM 704 N N . LEU A 1 89 ? 7.910 -5.560 -17.365 1.00 86.38 89 LEU A N 1
ATOM 705 C CA . LEU A 1 89 ? 6.991 -4.425 -17.403 1.00 86.38 89 LEU A CA 1
ATOM 706 C C . LEU A 1 89 ? 5.643 -4.809 -18.033 1.00 86.38 89 LEU A C 1
ATOM 708 O O . LEU A 1 89 ? 4.598 -4.491 -17.465 1.00 86.38 89 LEU A O 1
ATOM 712 N N . GLU A 1 90 ? 5.652 -5.510 -19.167 1.00 84.88 90 GLU A N 1
ATOM 713 C CA . GLU A 1 90 ? 4.443 -5.981 -19.856 1.00 84.88 90 GLU A CA 1
ATOM 714 C C . GLU A 1 90 ? 3.603 -6.904 -18.966 1.00 84.88 90 GLU A C 1
ATOM 716 O O . GLU A 1 90 ? 2.394 -6.708 -18.827 1.00 84.88 90 GLU A O 1
ATOM 721 N N . ALA A 1 91 ? 4.242 -7.858 -18.281 1.00 88.56 91 ALA A N 1
ATOM 722 C CA . ALA A 1 91 ? 3.559 -8.764 -17.362 1.00 88.56 91 ALA A CA 1
ATOM 723 C C . ALA A 1 91 ? 2.907 -8.019 -16.182 1.00 88.56 91 ALA A C 1
ATOM 725 O O . ALA A 1 91 ? 1.781 -8.335 -15.783 1.00 88.56 91 ALA A O 1
ATOM 726 N N . LYS A 1 92 ? 3.587 -7.009 -15.622 1.00 85.94 92 LYS A N 1
ATOM 727 C CA . LYS A 1 92 ? 3.040 -6.187 -14.530 1.00 85.94 92 LYS A CA 1
ATOM 728 C C . LYS A 1 92 ? 1.908 -5.273 -15.004 1.00 85.94 92 LYS A C 1
ATOM 730 O O . LYS A 1 92 ? 0.915 -5.136 -14.292 1.00 85.94 92 LYS A O 1
ATOM 735 N N . LEU A 1 93 ? 2.003 -4.705 -16.209 1.00 82.06 93 LEU A N 1
ATOM 736 C CA . LEU A 1 93 ? 0.917 -3.933 -16.827 1.00 82.06 93 LEU A CA 1
ATOM 737 C C . LEU A 1 93 ? -0.326 -4.798 -17.063 1.00 82.06 93 LEU A C 1
ATOM 739 O O . LEU A 1 93 ? -1.432 -4.377 -16.729 1.00 82.06 93 LEU A O 1
ATOM 743 N N . LEU A 1 94 ? -0.147 -6.024 -17.561 1.00 83.31 94 LEU A N 1
ATOM 744 C CA . LEU A 1 94 ? -1.240 -6.978 -17.733 1.00 83.31 94 LEU A CA 1
ATOM 745 C C . LEU A 1 94 ? -1.905 -7.317 -16.392 1.00 83.31 94 LEU A C 1
ATOM 747 O O . LEU A 1 94 ? -3.126 -7.233 -16.283 1.00 83.31 94 LEU A O 1
ATOM 751 N N . ARG A 1 95 ? -1.120 -7.629 -15.349 1.00 83.31 95 ARG A N 1
ATOM 752 C CA . ARG A 1 95 ? -1.656 -7.869 -13.996 1.00 83.31 95 ARG A CA 1
ATOM 753 C C . ARG A 1 95 ? -2.445 -6.678 -13.464 1.00 83.31 95 ARG A C 1
ATOM 755 O O . ARG A 1 95 ? -3.521 -6.875 -12.908 1.00 83.31 95 ARG A O 1
ATOM 762 N N . LEU A 1 96 ? -1.944 -5.458 -13.657 1.00 80.81 96 LEU A N 1
ATOM 763 C CA . LEU A 1 96 ? -2.638 -4.248 -13.220 1.00 80.81 96 LEU A CA 1
ATOM 764 C C . LEU A 1 96 ? -3.968 -4.065 -13.962 1.00 80.81 96 LEU A C 1
ATOM 766 O O . LEU A 1 96 ? -4.963 -3.696 -13.343 1.00 80.81 96 LEU A O 1
ATOM 770 N N . ASN A 1 97 ? -3.999 -4.338 -15.267 1.00 76.62 97 ASN A N 1
ATOM 771 C CA . ASN A 1 97 ? -5.214 -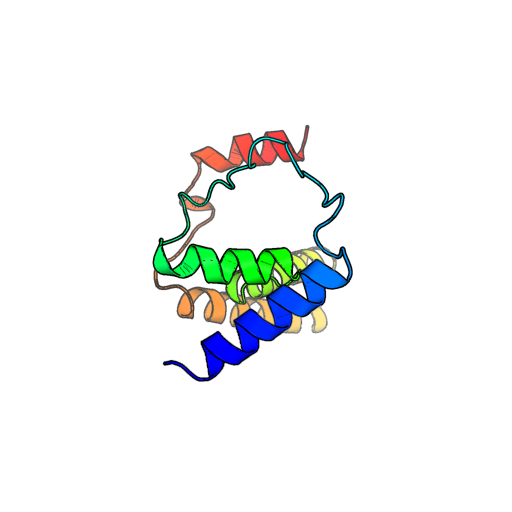4.251 -16.076 1.00 76.62 97 ASN A CA 1
ATOM 772 C C . ASN A 1 97 ? -6.250 -5.314 -15.691 1.00 76.62 97 ASN A C 1
ATOM 774 O O . ASN A 1 97 ? -7.432 -5.001 -15.649 1.00 76.62 97 ASN A O 1
ATOM 778 N N . LEU A 1 98 ? -5.819 -6.535 -15.361 1.00 79.94 98 LEU A N 1
ATOM 779 C CA . LEU A 1 98 ? -6.708 -7.616 -14.915 1.00 79.94 98 LEU A CA 1
ATOM 780 C C . LEU A 1 98 ? -7.247 -7.400 -13.494 1.00 79.94 98 LEU A C 1
ATOM 782 O O . LEU A 1 98 ? -8.409 -7.689 -13.226 1.00 79.94 98 LEU A O 1
ATOM 786 N N . ALA A 1 99 ? -6.418 -6.885 -12.579 1.00 71.88 99 ALA A N 1
ATOM 787 C CA . ALA A 1 99 ? -6.839 -6.556 -11.214 1.00 71.88 99 ALA A CA 1
ATOM 788 C C . ALA A 1 99 ? -7.843 -5.390 -11.185 1.00 71.88 99 ALA A C 1
ATOM 790 O O . ALA A 1 99 ? -8.627 -5.230 -10.249 1.00 71.88 99 ALA A O 1
ATOM 791 N N . ARG A 1 100 ? -7.843 -4.567 -12.233 1.00 64.25 100 ARG A N 1
ATOM 792 C CA . ARG A 1 100 ? -8.761 -3.451 -12.394 1.00 64.25 100 ARG A CA 1
ATOM 793 C C . ARG A 1 100 ? -10.083 -3.893 -13.014 1.00 64.25 100 ARG A C 1
ATOM 795 O O . ARG A 1 100 ? -10.135 -4.363 -14.139 1.00 64.25 100 ARG A O 1
ATOM 802 N N . LYS A 1 101 ? -11.193 -3.586 -12.335 1.00 56.44 101 LYS A N 1
ATOM 803 C CA . LYS A 1 101 ? -12.546 -3.659 -12.925 1.00 56.44 101 LYS A CA 1
ATOM 804 C C . LYS A 1 101 ? -12.843 -2.526 -13.929 1.00 56.44 101 LYS A C 1
ATOM 806 O O . LYS A 1 101 ? -13.884 -2.563 -14.578 1.00 56.44 101 LYS A O 1
ATOM 811 N N . ARG A 1 102 ? -11.968 -1.513 -14.044 1.00 53.03 102 ARG A N 1
ATOM 812 C CA . ARG A 1 102 ? -12.046 -0.411 -15.026 1.00 53.03 102 ARG A CA 1
ATOM 813 C C . ARG A 1 102 ? -10.643 0.008 -15.504 1.00 53.03 102 ARG A C 1
ATOM 815 O O . ARG A 1 102 ? -9.779 0.221 -14.647 1.00 53.03 102 ARG A O 1
ATOM 822 N N . PRO A 1 103 ? -10.399 0.158 -16.817 1.00 47.69 103 PRO A N 1
ATOM 823 C CA . PRO A 1 103 ? -9.145 0.712 -17.320 1.00 47.69 103 PRO A CA 1
ATOM 824 C C . PRO A 1 103 ? -8.988 2.179 -16.889 1.00 47.69 103 PRO A C 1
ATOM 826 O O . PRO A 1 103 ? -9.963 2.868 -16.600 1.00 47.69 103 PRO A O 1
ATOM 829 N N . LEU A 1 104 ? -7.737 2.626 -16.778 1.00 54.22 104 LEU A N 1
ATOM 830 C CA . LEU A 1 104 ? -7.373 4.007 -16.458 1.00 54.22 104 LEU A CA 1
ATOM 831 C C . LEU A 1 104 ? -6.225 4.359 -17.400 1.00 54.22 104 LEU A C 1
ATOM 833 O O . LEU A 1 104 ? -5.070 4.024 -17.109 1.00 54.22 104 LEU A O 1
ATOM 837 N N . HIS A 1 105 ? -6.546 4.956 -18.542 1.00 55.09 105 HIS A N 1
ATOM 838 C CA . HIS A 1 105 ? -5.558 5.541 -19.428 1.00 55.09 105 HIS A CA 1
ATOM 839 C C . HIS A 1 105 ? -5.163 6.906 -18.862 1.00 55.09 105 HIS A C 1
ATOM 841 O O . HIS A 1 105 ? -5.994 7.697 -18.430 1.00 55.09 105 HIS A O 1
ATOM 847 N N . ILE A 1 106 ? -3.867 7.208 -18.857 1.00 45.31 106 ILE A N 1
ATOM 848 C CA . ILE A 1 106 ? -3.391 8.576 -18.576 1.00 45.31 106 ILE A CA 1
ATOM 849 C C . ILE A 1 106 ? -3.859 9.539 -19.689 1.00 45.31 106 ILE A C 1
ATOM 851 O O . ILE A 1 106 ? -3.952 10.743 -19.478 1.00 45.31 106 ILE A O 1
ATOM 855 N N . GLU A 1 107 ? -4.224 8.989 -20.846 1.00 51.78 107 GLU A N 1
ATOM 856 C CA . GLU A 1 107 ? -4.924 9.663 -21.941 1.00 51.78 107 GLU A CA 1
ATOM 857 C C . GLU A 1 107 ? -6.423 9.895 -21.659 1.00 51.78 107 GLU A C 1
ATOM 859 O O . GLU A 1 107 ? -7.009 10.760 -22.300 1.00 51.78 107 GLU A O 1
ATOM 864 N N . ASP A 1 108 ? -7.030 9.215 -20.673 1.00 44.06 108 ASP A N 1
ATOM 865 C CA . ASP A 1 108 ? -8.450 9.394 -20.298 1.00 44.06 108 ASP A CA 1
ATOM 866 C C . ASP A 1 108 ? -8.688 10.644 -19.436 1.00 44.06 108 ASP A C 1
ATOM 868 O O . ASP A 1 108 ? -9.828 10.978 -19.128 1.00 44.06 108 ASP A O 1
ATOM 872 N N . PHE A 1 109 ? -7.623 11.331 -19.011 1.00 53.34 109 PHE A N 1
ATOM 873 C CA . PHE A 1 109 ? -7.704 12.500 -18.132 1.00 53.34 109 PHE A CA 1
ATOM 874 C C . PHE A 1 109 ? -6.773 13.631 -18.597 1.00 53.34 109 PHE A C 1
ATOM 876 O O . PHE A 1 109 ? -5.844 14.015 -17.874 1.00 53.34 109 PHE A O 1
ATOM 883 N N . PRO A 1 110 ? -7.008 14.196 -19.797 1.00 54.84 110 PRO A N 1
ATOM 884 C CA . PRO A 1 110 ? -6.205 15.300 -20.323 1.00 54.84 110 PRO A CA 1
ATOM 885 C C . PRO A 1 110 ? -6.269 16.550 -19.430 1.00 54.84 110 PRO A C 1
ATOM 887 O O . PRO A 1 110 ? -5.284 17.273 -19.313 1.00 54.84 110 PRO A O 1
ATOM 890 N N . GLU A 1 111 ? -7.380 16.750 -18.719 1.00 54.34 111 GLU A N 1
ATOM 891 C CA . GLU A 1 111 ? -7.633 17.883 -17.814 1.00 54.34 111 GLU A CA 1
ATOM 892 C C . GLU A 1 111 ? -6.664 17.956 -16.624 1.00 54.34 111 GLU A C 1
ATOM 894 O O . GLU A 1 111 ? -6.402 19.036 -16.098 1.00 54.34 111 GLU A O 1
ATOM 899 N N . TYR A 1 112 ? -6.102 16.818 -16.206 1.00 51.50 112 TYR A N 1
ATOM 900 C CA . TYR A 1 112 ? -5.157 16.745 -15.090 1.00 51.50 112 TYR A CA 1
ATOM 901 C C . TYR A 1 112 ? -3.705 16.655 -15.552 1.00 51.50 112 TYR A C 1
ATOM 903 O O . TYR A 1 112 ? -2.806 16.730 -14.720 1.00 51.50 112 TYR A O 1
ATOM 911 N N . ARG A 1 113 ? -3.450 16.543 -16.860 1.00 56.97 113 ARG A N 1
ATOM 912 C CA . ARG A 1 113 ? -2.095 16.453 -17.409 1.00 56.97 113 ARG A CA 1
ATOM 913 C C . ARG A 1 113 ? -1.293 17.710 -17.079 1.00 56.97 113 ARG A C 1
ATOM 915 O O . ARG A 1 113 ? -0.251 17.618 -16.437 1.00 56.97 113 ARG A O 1
ATOM 922 N N . ASP A 1 114 ? -1.822 18.876 -17.430 1.00 57.50 114 ASP A N 1
ATOM 923 C CA . ASP A 1 114 ? -1.111 20.144 -17.260 1.00 57.50 114 ASP A CA 1
ATOM 924 C C . ASP A 1 114 ? -1.092 20.644 -15.810 1.00 57.50 114 ASP A C 1
ATOM 926 O O . ASP A 1 114 ? -0.026 21.054 -15.360 1.00 57.50 114 ASP A O 1
ATOM 930 N N . PRO A 1 115 ? -2.177 20.572 -15.012 1.00 57.75 115 PRO A N 1
ATOM 931 C CA . PRO A 1 115 ? -2.130 20.972 -13.606 1.00 57.75 115 PRO A CA 1
ATOM 932 C C . PRO A 1 115 ? -1.209 20.091 -12.759 1.00 57.75 115 PRO A C 1
ATOM 934 O O . PRO A 1 115 ? -0.534 20.613 -11.877 1.00 57.75 115 PRO A O 1
ATOM 937 N N . VAL A 1 116 ? -1.148 18.776 -13.021 1.00 56.78 116 VAL A N 1
ATOM 938 C CA . VAL A 1 116 ? -0.239 17.855 -12.314 1.00 56.78 116 VAL A CA 1
ATOM 939 C C . VAL A 1 116 ? 1.206 18.101 -12.733 1.00 56.78 116 VAL A C 1
ATOM 941 O O . VAL A 1 116 ? 2.070 18.177 -11.864 1.00 56.78 116 VAL A O 1
ATOM 944 N N . ILE A 1 117 ? 1.470 18.304 -14.029 1.00 54.38 117 ILE A N 1
ATOM 945 C CA . ILE A 1 117 ? 2.796 18.704 -14.518 1.00 54.38 117 ILE A CA 1
ATOM 946 C C . ILE A 1 117 ? 3.205 20.035 -13.877 1.00 54.38 117 ILE A C 1
ATOM 948 O O . ILE A 1 117 ? 4.248 20.098 -13.246 1.00 54.38 117 ILE A O 1
ATOM 952 N N . ARG A 1 118 ? 2.347 21.058 -13.902 1.00 49.53 118 ARG A N 1
ATOM 953 C CA . ARG A 1 118 ? 2.618 22.404 -13.370 1.00 49.53 118 ARG A CA 1
ATOM 954 C C . ARG A 1 118 ? 2.812 22.451 -11.849 1.00 49.53 118 ARG A C 1
ATOM 956 O O . ARG A 1 118 ? 3.502 23.340 -11.371 1.00 49.53 118 ARG A O 1
ATOM 963 N N . LYS A 1 119 ? 2.236 21.508 -11.092 1.00 52.47 119 LYS A N 1
ATOM 964 C CA . LYS A 1 119 ? 2.476 21.335 -9.643 1.00 52.47 119 LYS A CA 1
ATOM 965 C C . LYS A 1 119 ? 3.768 20.575 -9.327 1.00 52.47 119 LYS A C 1
ATOM 967 O O . LYS A 1 119 ? 4.253 20.667 -8.208 1.00 52.47 119 LYS A O 1
ATOM 972 N N . LEU A 1 120 ? 4.264 19.778 -10.274 1.00 43.56 120 LEU A N 1
ATOM 973 C CA . LEU A 1 120 ? 5.483 18.972 -10.147 1.00 43.56 120 LEU A CA 1
ATOM 974 C C . LEU A 1 120 ? 6.715 19.662 -10.754 1.00 43.56 120 LEU A C 1
ATOM 976 O O . LEU A 1 120 ? 7.834 19.319 -10.389 1.00 43.56 120 LEU A O 1
ATOM 980 N N . THR A 1 121 ? 6.513 20.600 -11.682 1.00 40.53 121 THR A N 1
ATOM 981 C CA . THR A 1 121 ? 7.550 21.442 -12.304 1.00 40.53 121 THR A CA 1
ATOM 982 C C . THR A 1 121 ? 7.475 22.907 -11.862 1.00 40.53 121 THR A C 1
ATOM 984 O O . THR A 1 121 ? 8.042 23.766 -12.535 1.00 40.53 121 THR A O 1
ATOM 987 N N . GLY A 1 122 ? 6.740 23.194 -10.784 1.00 42.81 122 GLY A N 1
ATOM 988 C CA . GLY A 1 122 ? 6.817 24.452 -10.040 1.00 42.81 122 GLY A CA 1
ATOM 989 C C . GLY A 1 122 ? 7.802 24.318 -8.894 1.00 42.81 122 GLY A C 1
ATOM 990 O O . GLY A 1 122 ? 7.688 23.302 -8.173 1.00 42.81 122 GLY A O 1
#

Radius of gyration: 21.77 Å; chains: 1; bounding box: 43×37×58 Å

Foldseek 3Di:
DDPVVVVVVVVVVVCVVVCVVPPPDQVPHDDDDDPCVVPDPVCVVVCVVCVVVVHDDPLVVLVVVLVVLVVVLVVDDDDPVNVVSVVVSVVSVVVSVVVDPDDDDPVVCPVVPVVVVVVVVD

pLDDT: mean 76.47, std 13.72, range [40.53, 95.94]